Protein AF-A0A7C4ZTW0-F1 (afdb_monomer_lite)

pLDDT: mean 7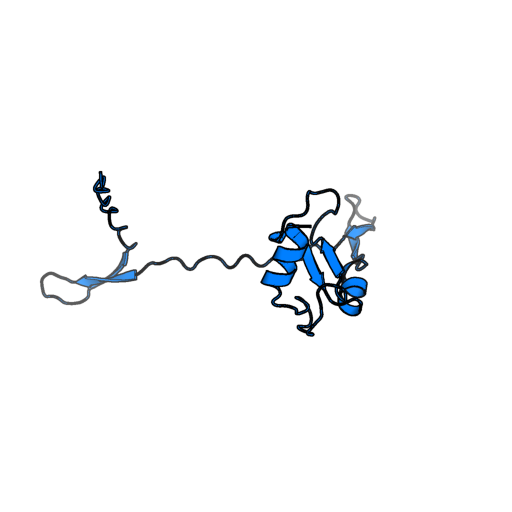6.83, std 15.12, range [51.31, 95.88]

Sequence (126 aa):
MKVKRQVYKRAKGRCEKCGIKLKMSEGDFHHIRDPTVTPRPSSVRFLCPLCHRKYGHKIIVRRVDADTFWETKKVRIVPKDVVKVKKKKSKVRRKAIRDFWGNIIGYRTVKPRKRKATRKRRSKTK

Radius of gyration: 26.25 Å; chains: 1; bounding box: 82×63×43 Å

Secondary structure (DSSP, 8-state):
-HHHHHHHHHHTTB-TTT--B--TTTSEEEESS-TTSPPPGGGEEEE-HHHHHHHTT--EEEEEE-SSTT-EEEEEE---------PPPP--EEEEEE-TTS-EEEEEEEPPPPPPP---------

Foldseek 3Di:
DVLLVVQCVVLVQAFPPPGHHHDSVQWDWDFLDDPPDDDHNVRIGTHGPVVRVVQPDPFDFDFDDDPDPPDTDTDTDRDRPPPPDPDDDQPKDWDFDADPVRDGPDIDIDHDDDPDDDDDDDDDDD

Structure (mmCIF, N/CA/C/O backbone):
data_AF-A0A7C4ZTW0-F1
#
_entry.id   AF-A0A7C4ZTW0-F1
#
loop_
_atom_site.group_PDB
_atom_site.id
_atom_site.type_symbol
_atom_site.label_atom_id
_atom_site.label_alt_id
_atom_site.label_comp_id
_atom_site.label_asym_id
_atom_site.label_entity_id
_atom_site.label_seq_id
_atom_site.pdbx_PDB_ins_code
_atom_site.Cartn_x
_atom_site.Cartn_y
_atom_site.Cartn_z
_atom_site.occupancy
_atom_site.B_iso_or_equiv
_atom_site.auth_seq_id
_atom_site.auth_comp_id
_atom_site.auth_asym_id
_atom_site.auth_atom_id
_atom_site.pdbx_PDB_model_num
ATOM 1 N N . MET A 1 1 ? -10.135 16.518 1.618 1.00 63.66 1 MET A N 1
ATOM 2 C CA . MET A 1 1 ? -10.305 15.686 2.843 1.00 63.66 1 MET A CA 1
ATOM 3 C C . MET A 1 1 ? -10.880 14.275 2.624 1.00 63.66 1 MET A C 1
ATOM 5 O O . MET A 1 1 ? -10.406 13.351 3.279 1.00 63.66 1 MET A O 1
ATOM 9 N N . LYS A 1 2 ? -11.870 14.054 1.736 1.00 89.56 2 LYS A N 1
ATOM 10 C CA . LYS A 1 2 ? -12.570 12.750 1.595 1.00 89.56 2 LYS A CA 1
ATOM 11 C C . LYS A 1 2 ? -11.637 11.544 1.359 1.00 89.56 2 LYS A C 1
ATOM 13 O O . LYS A 1 2 ? -11.804 10.510 2.002 1.00 89.56 2 LYS A O 1
ATOM 18 N N . VAL A 1 3 ? -10.620 11.703 0.508 1.00 91.12 3 VAL A N 1
ATOM 19 C CA . VAL A 1 3 ? -9.675 10.628 0.144 1.00 91.12 3 VAL A CA 1
ATOM 20 C C . VAL A 1 3 ? -8.823 10.180 1.334 1.00 91.12 3 VAL A C 1
ATOM 22 O O . VAL A 1 3 ? -8.768 8.987 1.615 1.00 91.12 3 VAL A O 1
ATOM 25 N N . LYS A 1 4 ? -8.235 11.115 2.095 1.00 92.69 4 LYS A N 1
ATOM 26 C CA . LYS A 1 4 ? -7.423 10.800 3.288 1.00 92.69 4 LYS A CA 1
ATOM 27 C C . LYS A 1 4 ? -8.215 9.971 4.307 1.00 92.69 4 LYS A C 1
ATOM 29 O O . LYS A 1 4 ? -7.749 8.936 4.774 1.00 92.69 4 LYS A O 1
ATOM 34 N N . ARG A 1 5 ? -9.468 10.359 4.573 1.00 94.75 5 ARG A N 1
ATOM 35 C CA . ARG A 1 5 ? -10.356 9.635 5.499 1.00 94.75 5 ARG A CA 1
ATOM 36 C C . ARG A 1 5 ? -10.708 8.230 4.993 1.00 94.75 5 ARG A C 1
ATOM 38 O O . ARG A 1 5 ? -10.763 7.294 5.785 1.00 94.75 5 ARG A O 1
ATOM 45 N N . GLN A 1 6 ? -10.925 8.061 3.686 1.00 94.62 6 GLN A N 1
ATOM 46 C CA . GLN A 1 6 ? -11.158 6.743 3.076 1.00 94.62 6 GLN A CA 1
ATOM 47 C C . GLN A 1 6 ? -9.925 5.837 3.164 1.00 94.62 6 GLN A C 1
ATOM 49 O O . GLN A 1 6 ? -10.058 4.664 3.506 1.00 94.62 6 GLN A O 1
ATOM 54 N N . VAL A 1 7 ? -8.734 6.380 2.901 1.00 94.19 7 VAL A N 1
ATOM 55 C CA . VAL A 1 7 ? -7.466 5.645 3.010 1.00 94.19 7 VAL A CA 1
ATOM 56 C C . VAL A 1 7 ? -7.221 5.216 4.459 1.00 94.19 7 VAL A C 1
ATOM 58 O O . VAL A 1 7 ? -6.927 4.050 4.701 1.00 94.19 7 VAL A O 1
ATOM 61 N N . TYR A 1 8 ? -7.449 6.100 5.433 1.00 95.19 8 TYR A N 1
ATOM 62 C CA . TYR A 1 8 ? -7.322 5.762 6.853 1.00 95.19 8 TYR A CA 1
ATOM 63 C C . TYR A 1 8 ? -8.300 4.654 7.288 1.00 95.19 8 TYR A C 1
ATOM 65 O O . TYR A 1 8 ? -7.905 3.695 7.953 1.00 95.19 8 TYR A O 1
ATOM 73 N N . LYS A 1 9 ? -9.569 4.730 6.854 1.00 94.88 9 LYS A N 1
ATOM 74 C CA . LYS A 1 9 ? -10.566 3.669 7.096 1.00 94.88 9 LYS A CA 1
ATOM 75 C C . LYS A 1 9 ? -10.153 2.336 6.464 1.00 94.88 9 LYS A C 1
ATOM 77 O O . LYS A 1 9 ? -10.278 1.301 7.112 1.00 94.88 9 LYS A O 1
ATOM 82 N N . ARG A 1 10 ? -9.620 2.350 5.234 1.00 94.31 10 ARG A N 1
ATOM 83 C CA . ARG A 1 10 ? -9.079 1.153 4.562 1.00 94.31 10 ARG A CA 1
ATOM 84 C C . ARG A 1 10 ? -7.932 0.537 5.361 1.00 94.31 10 ARG A C 1
ATOM 86 O O . ARG A 1 10 ? -7.894 -0.679 5.528 1.00 94.31 10 ARG A O 1
ATOM 93 N N . ALA A 1 11 ? -7.037 1.380 5.863 1.00 92.44 11 ALA A N 1
ATOM 94 C CA . ALA A 1 11 ? -5.874 0.983 6.643 1.00 92.44 11 ALA A CA 1
ATOM 95 C C . ALA A 1 11 ? -6.221 0.557 8.085 1.00 92.44 11 ALA A C 1
ATOM 97 O O . ALA A 1 11 ? -5.360 0.056 8.803 1.00 92.44 11 ALA A O 1
ATOM 98 N N . LYS A 1 12 ? -7.483 0.729 8.516 1.00 94.50 12 LYS A N 1
ATOM 99 C CA . LYS A 1 12 ? -7.988 0.374 9.855 1.00 94.50 12 LYS A CA 1
ATOM 100 C C . LYS A 1 12 ? -7.162 0.996 10.993 1.00 94.50 12 LYS A C 1
ATOM 102 O O . LYS A 1 12 ? -6.912 0.341 12.003 1.00 94.50 12 LYS A O 1
ATOM 107 N N . GLY A 1 13 ? -6.716 2.242 10.807 1.00 93.31 13 GLY A N 1
ATOM 108 C CA . GLY A 1 13 ? -5.885 2.951 11.788 1.00 93.31 13 GLY A CA 1
ATOM 109 C C . GLY A 1 13 ? -4.493 2.350 11.978 1.00 93.31 13 GLY A C 1
ATOM 110 O O . GLY A 1 13 ? -3.943 2.401 13.074 1.00 93.31 13 GLY A O 1
ATOM 111 N N . ARG A 1 14 ? -3.937 1.712 10.941 1.00 95.56 14 ARG A N 1
ATOM 112 C CA . ARG A 1 14 ? -2.605 1.099 10.973 1.00 95.56 14 ARG A CA 1
ATOM 113 C C . ARG A 1 14 ? -1.772 1.524 9.774 1.00 95.56 14 ARG A C 1
ATOM 115 O O . ARG A 1 14 ? -2.312 1.767 8.702 1.00 95.56 14 ARG A O 1
ATOM 122 N N . CYS A 1 15 ? -0.453 1.557 9.925 1.00 93.44 15 CYS A N 1
ATOM 123 C CA . CYS A 1 15 ? 0.471 1.721 8.807 1.00 93.44 15 CYS A CA 1
ATOM 124 C C . CYS A 1 15 ? 0.309 0.564 7.812 1.00 93.44 15 CYS A C 1
ATOM 126 O O . CYS A 1 15 ? 0.451 -0.599 8.186 1.00 93.44 15 CYS A O 1
ATOM 128 N N . GLU A 1 16 ? 0.099 0.863 6.530 1.00 91.06 16 GLU A N 1
ATOM 129 C CA . GLU A 1 16 ? -0.074 -0.168 5.495 1.00 91.06 16 GLU A CA 1
ATOM 130 C C . GLU A 1 16 ? 1.223 -0.927 5.159 1.00 91.06 16 GLU A C 1
ATOM 132 O O . GLU A 1 16 ? 1.173 -1.929 4.448 1.00 91.06 16 GLU A O 1
ATOM 137 N N . LYS A 1 17 ? 2.379 -0.468 5.662 1.00 88.62 17 LYS A N 1
ATOM 138 C CA . LYS A 1 17 ? 3.679 -1.138 5.491 1.00 88.62 17 LYS A CA 1
ATOM 139 C C . LYS A 1 17 ? 4.059 -2.003 6.692 1.00 88.62 17 LYS A C 1
ATOM 141 O O . LYS A 1 17 ? 4.296 -3.191 6.525 1.00 88.62 17 LYS A O 1
ATOM 146 N N . CYS A 1 18 ? 4.168 -1.403 7.879 1.00 90.31 18 CYS A N 1
ATOM 147 C CA . CYS A 1 18 ? 4.657 -2.089 9.082 1.00 90.31 18 CYS A CA 1
ATOM 148 C C . CYS A 1 18 ? 3.547 -2.544 10.039 1.00 90.31 18 CYS A C 1
ATOM 150 O O . CYS A 1 18 ? 3.832 -3.258 10.989 1.00 90.31 18 CYS A O 1
ATOM 152 N N . GLY A 1 19 ? 2.294 -2.125 9.833 1.00 92.25 19 GLY A N 1
ATOM 153 C CA . GLY A 1 19 ? 1.160 -2.551 10.656 1.00 92.25 19 GLY A CA 1
ATOM 154 C C . GLY A 1 19 ? 1.007 -1.852 12.013 1.00 92.25 19 GLY A C 1
ATOM 155 O O . GLY A 1 19 ? 0.027 -2.132 12.704 1.00 92.25 19 GLY A O 1
ATOM 156 N N . ILE A 1 20 ? 1.907 -0.932 12.385 1.00 94.56 20 ILE A N 1
ATOM 157 C CA . ILE A 1 20 ? 1.811 -0.145 13.631 1.00 94.56 20 ILE A CA 1
ATOM 158 C C . ILE A 1 20 ? 0.484 0.621 13.670 1.00 94.56 20 ILE A C 1
ATOM 160 O O . ILE A 1 20 ? 0.092 1.215 12.665 1.00 94.56 20 ILE A O 1
ATOM 164 N N . LYS A 1 21 ? -0.201 0.605 14.821 1.00 95.88 21 LYS A N 1
ATOM 165 C CA . LYS A 1 21 ? -1.421 1.390 15.062 1.00 95.88 21 LYS A CA 1
ATOM 166 C C . LYS A 1 21 ? -1.065 2.867 15.210 1.00 95.88 21 LYS A C 1
ATOM 168 O O . LYS A 1 21 ? -0.137 3.192 15.937 1.00 95.88 21 LYS A O 1
ATOM 173 N N . LEU A 1 22 ? -1.793 3.732 14.514 1.00 94.81 22 LEU A N 1
ATOM 174 C CA . LEU A 1 22 ? -1.533 5.170 14.465 1.00 94.81 22 LEU A CA 1
ATOM 175 C C . LEU A 1 22 ? -2.859 5.908 14.378 1.00 94.81 22 LEU A C 1
ATOM 177 O O . LEU A 1 22 ? -3.771 5.464 13.669 1.00 94.81 22 LEU A O 1
ATOM 181 N N . LYS A 1 23 ? -2.943 7.067 15.0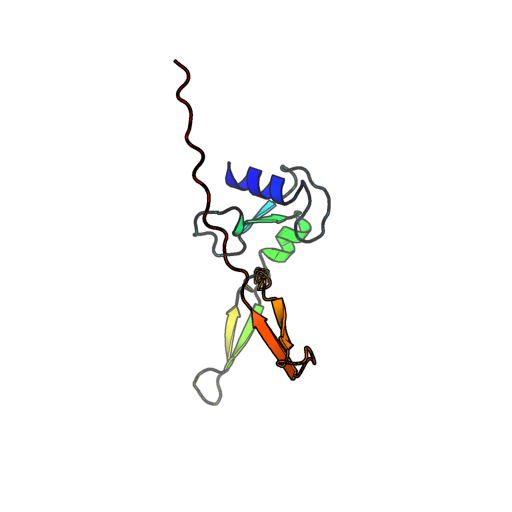25 1.00 95.00 23 LYS A N 1
ATOM 182 C CA . LYS A 1 23 ? -4.046 8.000 14.789 1.00 95.00 23 LYS A CA 1
ATOM 183 C C . LYS A 1 23 ? -3.897 8.636 13.410 1.00 95.00 23 LYS A C 1
ATOM 185 O O . LYS A 1 23 ? -2.806 8.725 12.853 1.00 95.00 23 LYS A O 1
ATOM 190 N N . MET A 1 24 ? -5.002 9.126 12.851 1.00 92.62 24 MET A N 1
ATOM 191 C CA . MET A 1 24 ? -4.999 9.758 11.524 1.00 92.62 24 MET A CA 1
ATOM 192 C C . MET A 1 24 ? -4.088 10.998 11.449 1.00 92.62 24 MET A C 1
ATOM 194 O O . MET A 1 24 ? -3.615 11.317 10.364 1.00 92.62 24 MET A O 1
ATOM 198 N N . SER A 1 25 ? -3.850 11.673 12.578 1.00 92.94 25 SER A N 1
ATOM 199 C CA . SER A 1 25 ? -2.955 12.830 12.708 1.00 92.94 25 SER A CA 1
ATOM 200 C C . SER A 1 25 ? -1.471 12.466 12.795 1.00 92.94 25 SER A C 1
ATOM 202 O O . SER A 1 25 ? -0.633 13.306 12.505 1.00 92.94 25 SER A O 1
ATOM 204 N N . GLU A 1 26 ? -1.143 11.239 13.201 1.00 92.19 26 GLU A N 1
ATOM 205 C CA . GLU A 1 26 ? 0.239 10.788 13.437 1.00 92.19 26 GLU A CA 1
ATOM 206 C C . GLU A 1 26 ? 0.876 10.158 12.192 1.00 92.19 26 GLU A C 1
ATOM 208 O O . GLU A 1 26 ? 2.080 9.908 12.161 1.00 92.19 26 GLU A O 1
ATOM 213 N N . GLY A 1 27 ? 0.066 9.829 11.183 1.00 91.50 27 GLY A N 1
ATOM 214 C CA . GLY A 1 27 ? 0.530 9.176 9.966 1.00 91.50 27 GLY A CA 1
ATOM 215 C C . GLY A 1 27 ? 0.453 10.073 8.737 1.00 91.50 27 GLY A C 1
ATOM 216 O O . GLY A 1 27 ? -0.428 10.922 8.601 1.00 91.50 27 GLY A O 1
ATOM 217 N N . ASP A 1 28 ? 1.346 9.796 7.796 1.00 92.12 28 ASP A N 1
ATOM 218 C CA . ASP A 1 28 ? 1.470 10.518 6.540 1.00 92.12 28 ASP A CA 1
ATOM 219 C C . ASP A 1 28 ? 0.761 9.794 5.393 1.00 92.12 28 ASP A C 1
ATOM 221 O O . ASP A 1 28 ? 0.678 8.560 5.333 1.00 92.12 28 ASP A O 1
ATOM 225 N N . PHE A 1 29 ? 0.274 10.584 4.434 1.00 90.75 29 PHE A N 1
ATOM 226 C CA . PHE A 1 29 ? -0.362 10.092 3.216 1.00 90.75 29 PHE A CA 1
ATOM 227 C C . PHE A 1 29 ? 0.615 10.153 2.045 1.00 90.75 29 PHE A C 1
ATOM 229 O O . PHE A 1 29 ? 0.871 11.220 1.492 1.00 90.75 29 PHE A O 1
ATOM 236 N N . HIS A 1 30 ? 1.122 8.991 1.646 1.00 88.69 30 HIS A N 1
ATOM 237 C CA . HIS A 1 30 ? 2.125 8.860 0.597 1.00 88.69 30 HIS A CA 1
ATOM 238 C C . HIS A 1 30 ? 1.496 8.504 -0.752 1.00 88.69 30 HIS A C 1
ATOM 240 O O . HIS A 1 30 ? 0.711 7.554 -0.836 1.00 88.69 30 HIS A O 1
ATOM 246 N N . HIS A 1 31 ? 1.864 9.215 -1.818 1.00 84.00 31 HIS A N 1
ATOM 247 C CA . HIS A 1 31 ? 1.454 8.866 -3.178 1.00 84.00 31 HIS A CA 1
ATOM 248 C C . HIS A 1 31 ? 2.290 7.685 -3.693 1.00 84.00 31 HIS A C 1
ATOM 250 O O . HIS A 1 31 ? 3.510 7.714 -3.653 1.00 84.00 31 HIS A O 1
ATOM 256 N N . ILE A 1 32 ? 1.632 6.632 -4.187 1.00 79.44 32 ILE A N 1
ATOM 257 C CA . ILE A 1 32 ? 2.297 5.464 -4.804 1.00 79.44 32 ILE A CA 1
ATOM 258 C C . ILE A 1 32 ? 2.855 5.818 -6.196 1.00 79.44 32 ILE A C 1
ATOM 260 O O . ILE A 1 32 ? 3.747 5.149 -6.711 1.00 79.44 32 ILE A O 1
ATOM 264 N N . ARG A 1 33 ? 2.267 6.829 -6.840 1.00 73.31 33 ARG A N 1
ATOM 265 C CA . ARG A 1 33 ? 2.588 7.295 -8.195 1.00 73.31 33 ARG A CA 1
ATOM 266 C C . ARG A 1 33 ? 2.902 8.789 -8.165 1.00 73.31 33 ARG A C 1
ATOM 268 O O . ARG A 1 33 ? 2.933 9.382 -7.091 1.00 73.31 33 ARG A O 1
ATOM 275 N N . ASP A 1 34 ? 3.086 9.365 -9.348 1.00 72.31 3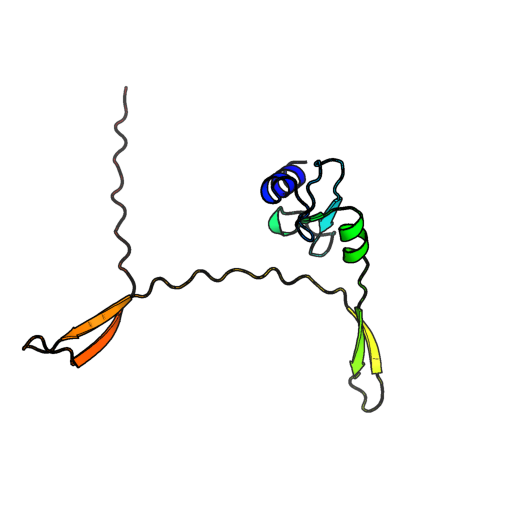4 ASP A N 1
ATOM 276 C CA . ASP A 1 34 ? 3.388 10.780 -9.535 1.00 72.31 34 ASP A CA 1
ATOM 277 C C . ASP A 1 34 ? 2.399 11.680 -8.766 1.00 72.31 34 ASP A C 1
ATOM 279 O O . ASP A 1 34 ? 1.179 11.497 -8.886 1.00 72.31 34 ASP A O 1
ATOM 283 N N . PRO A 1 35 ? 2.905 12.637 -7.963 1.00 74.31 35 PRO A N 1
ATOM 284 C CA . PRO A 1 35 ? 2.086 13.487 -7.097 1.00 74.31 35 PRO A CA 1
ATOM 285 C C . PRO A 1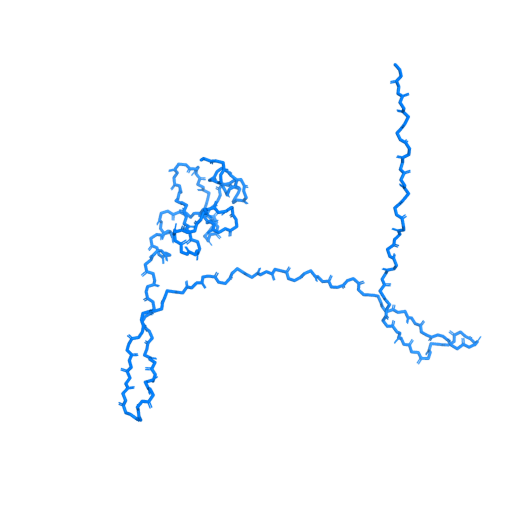 35 ? 1.212 14.474 -7.882 1.00 74.31 35 PRO A C 1
ATOM 287 O O . PRO A 1 35 ? 0.250 15.003 -7.335 1.00 74.31 35 PRO A O 1
ATOM 290 N N . THR A 1 36 ? 1.512 14.691 -9.165 1.00 77.00 36 THR A N 1
ATOM 291 C CA . THR A 1 36 ? 0.742 15.543 -10.083 1.00 77.00 36 THR A CA 1
ATOM 292 C C . THR A 1 36 ? -0.639 14.959 -10.400 1.00 77.00 36 THR A C 1
ATOM 294 O O . THR A 1 36 ? -1.552 15.677 -10.800 1.00 77.00 36 THR A O 1
ATOM 297 N N . VAL A 1 37 ? -0.825 13.646 -10.225 1.00 78.06 37 VAL A N 1
ATOM 298 C CA . VAL A 1 37 ? -2.098 12.978 -10.513 1.00 78.06 37 VAL A CA 1
ATOM 299 C C . VAL A 1 37 ? -3.073 13.173 -9.356 1.00 78.06 37 VAL A C 1
ATOM 301 O O . VAL A 1 37 ? -2.718 13.001 -8.190 1.00 78.06 37 VAL A O 1
ATOM 304 N N . THR A 1 38 ? -4.344 13.436 -9.674 1.00 83.50 38 THR A N 1
ATOM 305 C CA . THR A 1 38 ? -5.405 13.579 -8.671 1.00 83.50 38 THR A CA 1
ATOM 306 C C . THR A 1 38 ? -5.418 12.388 -7.696 1.00 83.50 38 THR A C 1
ATOM 308 O O . THR A 1 38 ? -5.538 11.233 -8.132 1.00 83.50 38 THR A O 1
ATOM 311 N N . PRO A 1 39 ? -5.337 12.627 -6.373 1.00 82.94 39 PRO A N 1
ATOM 312 C CA . PRO A 1 39 ? -5.216 11.557 -5.395 1.00 82.94 39 PRO A CA 1
ATOM 313 C C . PRO A 1 39 ? -6.491 10.715 -5.347 1.00 82.94 39 PRO A C 1
ATOM 315 O O . PRO A 1 39 ? -7.569 11.193 -4.994 1.00 82.94 39 PRO A O 1
ATOM 318 N N . ARG A 1 40 ? -6.365 9.423 -5.659 1.00 88.12 40 ARG A N 1
ATOM 319 C CA . ARG A 1 40 ? -7.412 8.413 -5.476 1.00 88.12 40 ARG A CA 1
ATOM 320 C C . ARG A 1 40 ? -7.094 7.575 -4.239 1.00 88.12 40 ARG A C 1
ATOM 322 O O . ARG A 1 40 ? -5.923 7.369 -3.927 1.00 88.12 40 ARG A O 1
ATOM 329 N N . PRO A 1 41 ? -8.095 6.984 -3.564 1.00 88.06 41 PRO A N 1
ATOM 330 C CA . PRO A 1 41 ? -7.832 6.115 -2.418 1.00 88.06 41 PRO A CA 1
ATOM 331 C C . PRO A 1 41 ? -6.878 4.966 -2.760 1.00 88.06 41 PRO A C 1
ATOM 333 O O . PRO A 1 41 ? -6.055 4.572 -1.946 1.00 88.06 41 PRO A O 1
ATOM 336 N N . SER A 1 42 ? -6.944 4.443 -3.986 1.00 85.69 42 SER A N 1
ATOM 337 C CA . SER A 1 42 ? -6.053 3.388 -4.476 1.00 85.69 42 SER A CA 1
ATOM 338 C C . SER A 1 42 ? -4.619 3.845 -4.757 1.00 85.69 42 SER A C 1
ATOM 340 O O . SER A 1 42 ? -3.734 2.998 -4.794 1.00 85.69 42 SER A O 1
ATOM 342 N N . SER A 1 43 ? -4.384 5.139 -4.996 1.00 85.06 43 SER A N 1
ATOM 343 C CA . SER A 1 43 ? -3.065 5.687 -5.342 1.00 85.06 43 SER A CA 1
ATOM 344 C C . SER A 1 43 ? -2.326 6.289 -4.150 1.00 85.06 43 SER A C 1
ATOM 346 O O . SER A 1 43 ? -1.196 6.736 -4.31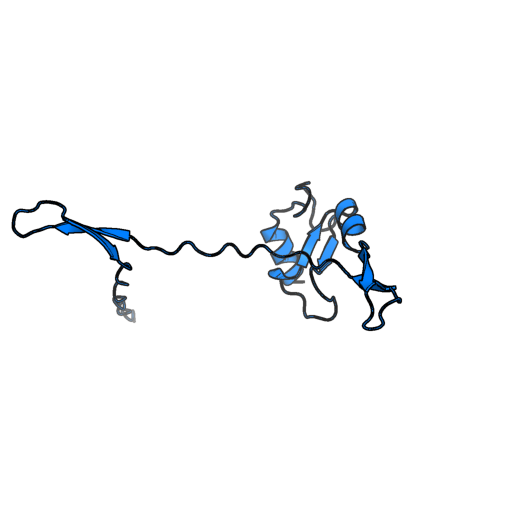4 1.00 85.06 43 SER A O 1
ATOM 348 N N . VAL A 1 44 ? -2.942 6.293 -2.967 1.00 89.38 44 VAL A N 1
ATOM 349 C CA . VAL A 1 44 ? -2.376 6.841 -1.733 1.00 89.38 44 VAL A CA 1
ATOM 350 C C . VAL A 1 44 ? -2.293 5.739 -0.678 1.00 89.38 44 VAL A C 1
ATOM 352 O O . VAL A 1 44 ? -3.194 4.899 -0.579 1.00 89.38 44 VAL A O 1
ATOM 355 N N . ARG A 1 45 ? -1.219 5.740 0.114 1.00 90.56 45 ARG A N 1
ATOM 356 C CA . ARG A 1 45 ? -1.038 4.872 1.283 1.00 90.56 45 ARG A CA 1
ATOM 357 C C . ARG A 1 45 ? -0.935 5.665 2.568 1.00 90.56 45 ARG A C 1
ATOM 359 O O . ARG A 1 45 ? -0.442 6.787 2.558 1.00 90.56 45 ARG A O 1
ATOM 366 N N . PHE A 1 46 ? -1.366 5.052 3.664 1.00 93.69 46 PHE A N 1
ATOM 367 C CA . PHE A 1 46 ? -1.195 5.598 5.008 1.00 93.69 46 PHE A CA 1
ATOM 368 C C . PHE A 1 46 ? 0.010 4.941 5.682 1.00 93.69 46 PHE A C 1
ATOM 370 O O . PHE A 1 46 ? 0.040 3.718 5.854 1.00 93.69 46 PHE A O 1
ATOM 377 N N . LEU A 1 47 ? 1.024 5.738 6.015 1.00 92.88 47 LEU A N 1
ATOM 378 C CA . LEU A 1 47 ? 2.310 5.266 6.524 1.00 92.88 47 LEU A CA 1
ATOM 379 C C . LEU A 1 47 ? 2.673 5.966 7.837 1.00 92.88 47 LEU A C 1
ATOM 381 O O . LEU A 1 47 ? 2.355 7.133 8.028 1.00 92.88 47 LEU A O 1
ATOM 385 N N . CYS A 1 48 ? 3.388 5.268 8.727 1.00 92.06 48 CYS A N 1
ATOM 386 C CA . CYS A 1 48 ? 4.047 5.940 9.849 1.00 92.06 48 CYS A CA 1
ATOM 387 C C . CYS A 1 48 ? 5.194 6.832 9.342 1.00 92.06 48 CYS A C 1
ATOM 389 O O . CYS A 1 48 ? 5.765 6.514 8.290 1.00 92.06 48 CYS A O 1
ATOM 391 N N . PRO A 1 49 ? 5.615 7.854 10.106 1.00 90.19 49 PRO A N 1
ATOM 392 C CA . PRO A 1 49 ? 6.700 8.759 9.716 1.00 90.19 49 PRO A CA 1
ATOM 393 C C . PRO A 1 49 ? 7.991 8.022 9.324 1.00 90.19 49 PRO A C 1
ATOM 395 O O . PRO A 1 49 ? 8.617 8.316 8.305 1.00 90.19 49 PRO A O 1
ATOM 398 N N . LEU A 1 50 ? 8.341 6.961 10.062 1.00 89.12 50 LEU A N 1
ATOM 399 C CA . LEU A 1 50 ? 9.505 6.115 9.770 1.00 89.12 50 LEU A CA 1
ATOM 400 C C . LEU A 1 50 ? 9.384 5.389 8.421 1.00 89.12 50 LEU A C 1
ATOM 402 O O . LEU A 1 50 ? 10.344 5.303 7.652 1.00 89.12 50 LEU A O 1
ATOM 406 N N . CYS A 1 51 ? 8.202 4.844 8.119 1.00 87.56 51 CYS A N 1
ATOM 407 C CA . CYS A 1 51 ? 7.953 4.166 6.849 1.00 87.56 51 CYS A CA 1
ATOM 408 C C . CYS A 1 51 ? 7.843 5.153 5.691 1.00 87.56 51 CYS A C 1
ATOM 410 O O . CYS A 1 51 ? 8.272 4.814 4.589 1.00 87.56 51 CYS A O 1
ATOM 412 N N . HIS A 1 52 ? 7.286 6.337 5.942 1.00 87.25 52 HIS A N 1
ATOM 413 C CA . HIS A 1 52 ? 7.120 7.398 4.963 1.00 87.25 52 HIS A CA 1
ATOM 414 C C . HIS A 1 52 ? 8.479 7.939 4.505 1.00 87.25 52 HIS A C 1
ATOM 416 O O . HIS A 1 52 ? 8.769 7.908 3.308 1.00 87.25 52 HIS A O 1
ATOM 422 N N . ARG A 1 53 ? 9.373 8.266 5.451 1.00 83.38 53 ARG A N 1
ATOM 423 C CA . ARG A 1 53 ? 10.751 8.707 5.172 1.00 83.38 53 ARG A CA 1
ATOM 424 C C . ARG A 1 53 ? 11.548 7.678 4.363 1.00 83.38 53 ARG A C 1
ATOM 426 O O . ARG A 1 53 ? 12.283 8.034 3.451 1.00 83.38 53 ARG A O 1
ATOM 433 N N . LYS A 1 54 ? 11.360 6.380 4.636 1.00 78.56 54 LYS A N 1
ATOM 434 C CA . LYS A 1 54 ? 11.996 5.293 3.865 1.00 78.56 54 LYS A CA 1
ATOM 435 C C . LYS A 1 54 ? 11.395 5.082 2.468 1.00 78.56 54 LYS A C 1
ATOM 437 O O . LYS A 1 54 ? 12.041 4.438 1.644 1.00 78.56 54 LYS A O 1
ATOM 442 N N . TYR A 1 55 ? 10.159 5.520 2.217 1.00 68.00 55 TYR A N 1
ATOM 443 C CA . TYR A 1 55 ? 9.466 5.320 0.936 1.00 68.00 55 TYR A CA 1
ATOM 444 C C . TYR A 1 55 ? 9.685 6.478 -0.040 1.00 68.00 55 TYR A C 1
ATOM 446 O O . TYR A 1 55 ? 9.949 6.220 -1.209 1.00 68.00 55 TYR A O 1
ATOM 454 N N . GLY A 1 56 ? 9.634 7.727 0.432 1.00 57.78 56 GLY A N 1
ATOM 455 C CA . GLY A 1 56 ? 9.691 8.915 -0.430 1.00 57.78 56 GLY A CA 1
ATOM 456 C C . GLY A 1 56 ? 11.038 9.207 -1.094 1.00 57.78 56 GLY A C 1
ATOM 457 O O . GLY A 1 56 ? 11.091 10.048 -1.983 1.00 57.78 56 GLY A O 1
ATOM 458 N N . HIS A 1 57 ? 12.113 8.510 -0.709 1.00 56.22 57 HIS A N 1
ATOM 459 C CA . HIS A 1 57 ? 13.478 8.860 -1.127 1.00 56.22 57 HIS A CA 1
ATOM 460 C C . HIS A 1 57 ? 14.309 7.690 -1.662 1.00 56.22 57 HIS A C 1
ATOM 462 O O . HIS A 1 57 ? 15.520 7.826 -1.820 1.00 56.22 57 HIS A O 1
ATOM 468 N N . LYS A 1 58 ? 13.705 6.531 -1.963 1.00 54.22 58 LYS A N 1
ATOM 469 C CA . LYS A 1 58 ? 14.451 5.459 -2.640 1.00 54.22 58 LYS A CA 1
ATOM 470 C C . LYS A 1 58 ? 14.658 5.820 -4.109 1.00 54.22 58 LYS A C 1
ATOM 472 O O . LYS A 1 58 ? 13.926 5.361 -4.972 1.00 54.22 58 LYS A O 1
ATOM 477 N N . ILE A 1 59 ? 15.661 6.640 -4.394 1.00 52.38 59 ILE A N 1
ATOM 478 C CA . ILE A 1 59 ? 16.201 6.807 -5.742 1.00 52.38 59 ILE A CA 1
ATOM 479 C C . ILE A 1 59 ? 17.045 5.562 -6.007 1.00 52.38 59 ILE A C 1
ATOM 481 O O . ILE A 1 59 ? 18.080 5.369 -5.373 1.00 52.38 59 ILE A O 1
ATOM 485 N N . ILE A 1 60 ? 16.597 4.687 -6.905 1.00 55.56 60 ILE A N 1
ATOM 486 C CA . ILE A 1 60 ? 17.435 3.585 -7.374 1.00 55.56 60 ILE A CA 1
ATOM 487 C C . ILE A 1 60 ? 18.180 4.110 -8.594 1.00 55.56 60 ILE A C 1
ATOM 489 O O . ILE A 1 60 ? 17.587 4.349 -9.643 1.00 55.56 60 ILE A O 1
ATOM 493 N N . VAL A 1 61 ? 19.484 4.315 -8.458 1.00 54.94 61 VAL A N 1
ATOM 494 C CA . VAL A 1 61 ? 20.344 4.602 -9.607 1.00 54.94 61 VAL A CA 1
ATOM 495 C C . VAL A 1 61 ? 20.695 3.261 -10.242 1.00 54.94 61 VAL A C 1
ATOM 497 O O . VAL A 1 61 ? 21.360 2.442 -9.611 1.00 54.94 61 VAL A O 1
ATOM 500 N N . ARG A 1 62 ? 20.223 3.007 -11.465 1.00 57.09 62 ARG A N 1
ATOM 501 C CA . ARG A 1 62 ? 20.681 1.867 -12.270 1.00 57.09 62 ARG A CA 1
ATOM 502 C C . ARG A 1 62 ? 21.661 2.364 -13.324 1.00 57.09 62 ARG A C 1
ATOM 504 O O . ARG A 1 62 ? 21.449 3.420 -13.915 1.00 57.09 62 ARG A O 1
ATOM 511 N N . ARG A 1 63 ? 22.729 1.602 -13.552 1.00 57.41 63 ARG A N 1
ATOM 512 C CA . ARG A 1 63 ? 23.528 1.730 -14.774 1.00 57.41 63 ARG A CA 1
ATOM 513 C C . ARG A 1 63 ? 22.762 1.000 -15.871 1.00 57.41 63 ARG A C 1
ATOM 515 O O . ARG A 1 63 ? 22.300 -0.114 -15.635 1.00 57.41 63 ARG A O 1
ATOM 522 N N . VAL A 1 64 ? 22.538 1.675 -16.985 1.00 62.62 64 VAL A N 1
ATOM 523 C CA . VAL A 1 64 ? 21.899 1.122 -18.176 1.00 62.62 64 VAL A CA 1
ATOM 524 C C . VAL A 1 64 ? 22.905 1.284 -19.303 1.00 62.62 64 VAL A C 1
ATOM 526 O O . VAL A 1 64 ? 23.540 2.339 -19.400 1.00 62.62 64 VAL A O 1
ATOM 529 N N . ASP A 1 65 ? 23.078 0.240 -20.099 1.00 57.59 65 ASP A N 1
ATOM 530 C CA . ASP A 1 65 ? 23.946 0.287 -21.270 1.00 57.59 65 ASP A CA 1
ATOM 531 C C . ASP A 1 65 ? 23.350 1.294 -22.264 1.00 57.59 65 ASP A C 1
ATOM 533 O O . ASP A 1 65 ? 22.138 1.303 -22.497 1.00 57.59 65 ASP A O 1
ATOM 537 N N . ALA A 1 66 ? 24.167 2.230 -22.744 1.00 57.50 66 ALA A N 1
ATOM 538 C CA . ALA A 1 66 ? 23.770 3.132 -23.816 1.00 57.50 66 ALA A CA 1
ATOM 539 C C . ALA A 1 66 ? 23.879 2.397 -25.162 1.00 57.50 66 ALA A C 1
ATOM 541 O O . ALA A 1 66 ? 24.603 1.412 -25.272 1.00 57.50 66 ALA A O 1
ATOM 542 N N . ASP A 1 67 ? 23.196 2.895 -26.197 1.00 57.94 67 ASP A N 1
ATOM 543 C CA . ASP A 1 67 ? 23.209 2.304 -27.549 1.00 57.94 67 ASP A CA 1
ATOM 544 C C . ASP A 1 67 ? 24.611 2.272 -28.204 1.00 57.94 67 ASP A C 1
ATOM 546 O O . ASP A 1 67 ? 24.806 1.678 -29.263 1.00 57.94 67 ASP A O 1
ATOM 550 N N . THR A 1 68 ? 25.610 2.892 -27.574 1.00 58.28 68 THR A N 1
ATOM 551 C CA . THR A 1 68 ? 27.024 2.849 -27.942 1.00 58.28 68 THR A CA 1
ATOM 552 C C . THR A 1 68 ? 27.765 1.744 -27.185 1.00 58.28 68 THR A C 1
ATOM 554 O O . THR A 1 68 ? 27.731 1.678 -25.959 1.00 58.28 68 THR A O 1
ATOM 557 N N . PHE A 1 69 ? 28.517 0.929 -27.935 1.00 51.88 69 PHE A N 1
ATOM 558 C CA . PHE A 1 69 ? 29.197 -0.323 -27.543 1.00 51.88 69 PHE A CA 1
ATOM 559 C C . PHE A 1 69 ? 30.128 -0.250 -26.299 1.00 51.88 69 PHE A C 1
ATOM 561 O O . PHE A 1 69 ? 30.604 -1.284 -25.844 1.00 51.88 69 PHE A O 1
ATOM 568 N N . TRP A 1 70 ? 30.368 0.935 -25.716 1.00 56.78 70 TRP A N 1
ATOM 569 C CA . TRP A 1 70 ? 31.255 1.138 -24.558 1.00 56.78 70 TRP A CA 1
ATOM 570 C C . TRP A 1 70 ? 30.750 2.140 -23.499 1.00 56.78 70 TRP A C 1
ATOM 572 O O . TRP A 1 70 ? 31.463 2.403 -22.530 1.00 56.78 70 TRP A O 1
ATOM 582 N N . GLU A 1 71 ? 29.548 2.713 -23.627 1.00 51.31 71 GLU A N 1
ATOM 583 C CA . GLU A 1 71 ? 29.086 3.764 -22.707 1.00 51.31 71 GLU A CA 1
ATOM 584 C C . GLU A 1 71 ? 27.973 3.273 -21.771 1.00 51.31 71 GLU A C 1
ATOM 586 O O . GLU A 1 71 ? 26.940 2.771 -22.203 1.00 51.31 71 GLU A O 1
ATOM 591 N N . THR A 1 72 ? 28.145 3.460 -20.458 1.00 61.12 72 THR A N 1
ATOM 592 C CA . THR A 1 72 ? 27.092 3.167 -19.470 1.00 61.12 72 THR A CA 1
ATOM 593 C C . THR A 1 72 ? 26.488 4.465 -18.944 1.00 61.12 72 THR A C 1
ATOM 595 O O . THR A 1 72 ? 27.165 5.291 -18.327 1.00 61.12 72 THR A O 1
ATOM 598 N N . LYS A 1 73 ? 25.180 4.660 -19.141 1.00 65.81 73 LYS A N 1
ATOM 599 C CA . LYS A 1 73 ? 24.450 5.820 -18.610 1.00 65.81 73 LYS A CA 1
ATOM 600 C C . LYS A 1 73 ? 23.850 5.495 -17.243 1.00 65.81 73 LYS A C 1
ATOM 602 O O . LYS A 1 73 ? 23.196 4.474 -17.033 1.00 65.81 73 LYS A O 1
ATOM 607 N N . LYS A 1 74 ? 24.049 6.392 -16.272 1.00 57.66 74 LYS A N 1
ATOM 608 C CA . LYS A 1 74 ? 23.399 6.310 -14.953 1.00 57.66 74 LYS A CA 1
ATOM 609 C C . LYS A 1 74 ? 21.980 6.864 -15.061 1.00 57.66 74 LYS A C 1
ATOM 611 O O . LYS A 1 74 ? 21.794 8.074 -15.146 1.00 57.66 74 LYS A O 1
ATOM 616 N N . VAL A 1 75 ? 20.975 5.996 -15.001 1.00 64.31 75 VAL A N 1
ATOM 617 C CA . VAL A 1 75 ? 19.563 6.392 -15.019 1.00 64.31 75 VAL A CA 1
ATOM 618 C C . VAL A 1 75 ? 19.002 6.361 -13.599 1.00 64.31 75 VAL A C 1
ATOM 620 O O . VAL A 1 75 ? 19.112 5.368 -12.874 1.00 64.31 75 VAL A O 1
ATOM 623 N N . ARG A 1 76 ? 18.381 7.470 -13.184 1.00 51.81 76 ARG A N 1
ATOM 624 C CA . ARG A 1 76 ? 17.635 7.554 -11.923 1.00 51.81 76 ARG A CA 1
ATOM 625 C C . ARG A 1 76 ? 16.257 6.933 -12.129 1.00 51.81 76 ARG A C 1
ATOM 627 O O . ARG A 1 76 ? 15.439 7.475 -12.864 1.00 51.81 76 ARG A O 1
ATOM 634 N N . ILE A 1 77 ? 15.989 5.812 -11.468 1.00 58.28 77 ILE A N 1
ATOM 635 C CA . ILE A 1 77 ? 14.695 5.130 -11.519 1.00 58.28 77 ILE A CA 1
ATOM 636 C C . ILE A 1 77 ? 14.037 5.244 -10.147 1.00 58.28 77 ILE A C 1
ATOM 638 O O . ILE A 1 77 ? 14.581 4.816 -9.128 1.00 5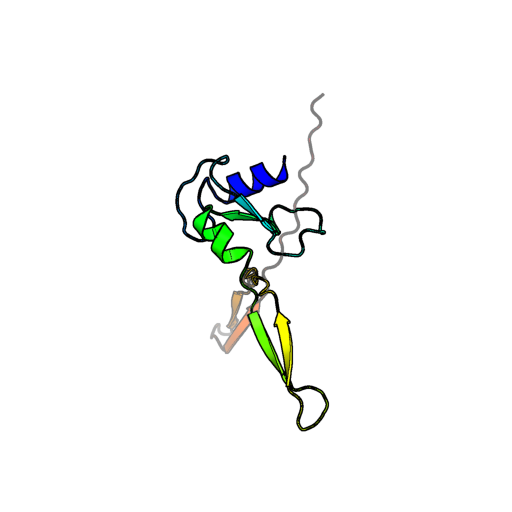8.28 77 ILE A O 1
ATOM 642 N N . VAL A 1 78 ? 12.831 5.808 -10.119 1.00 56.62 78 VAL A N 1
ATOM 643 C CA . VAL A 1 78 ? 11.975 5.783 -8.930 1.00 56.62 78 VAL A CA 1
ATOM 644 C C . VAL A 1 78 ? 11.234 4.439 -8.928 1.00 56.62 78 VAL A C 1
ATOM 646 O O . VAL A 1 78 ? 10.439 4.191 -9.841 1.00 56.62 78 VAL A O 1
ATOM 649 N N . PRO A 1 79 ? 11.480 3.535 -7.961 1.00 54.88 79 PRO A N 1
ATOM 650 C CA . PRO A 1 79 ? 10.792 2.257 -7.889 1.00 54.88 79 PRO A CA 1
ATOM 651 C C . PRO A 1 79 ? 9.305 2.500 -7.633 1.00 54.88 79 PRO A C 1
ATOM 653 O O . PRO A 1 79 ? 8.893 2.865 -6.532 1.00 54.88 79 PRO A O 1
ATOM 656 N N . LYS A 1 80 ? 8.484 2.286 -8.663 1.00 54.28 80 LYS A N 1
ATOM 657 C CA . LYS A 1 80 ? 7.028 2.283 -8.523 1.00 54.28 80 LYS A CA 1
ATOM 658 C C . LYS A 1 80 ? 6.622 0.993 -7.820 1.00 54.28 80 LYS A C 1
ATOM 660 O O . LYS A 1 80 ? 6.879 -0.106 -8.308 1.00 54.28 80 LYS A O 1
ATOM 665 N N . ASP A 1 81 ? 5.962 1.124 -6.678 1.00 54.44 81 ASP A N 1
ATOM 666 C CA . ASP A 1 81 ? 5.431 -0.020 -5.951 1.00 54.44 81 ASP A CA 1
ATOM 667 C C . ASP A 1 81 ? 4.344 -0.710 -6.788 1.00 54.44 81 ASP A C 1
ATOM 669 O O . ASP A 1 81 ? 3.266 -0.157 -7.038 1.00 54.44 81 ASP A O 1
ATOM 673 N N . VAL A 1 82 ? 4.617 -1.941 -7.221 1.00 54.12 82 VAL A N 1
ATOM 674 C CA . VAL A 1 82 ? 3.657 -2.731 -7.991 1.00 54.12 82 VAL A CA 1
ATOM 675 C C . VAL A 1 82 ? 2.532 -3.159 -7.052 1.00 54.12 82 VAL A C 1
ATOM 677 O O . VAL A 1 82 ? 2.681 -4.060 -6.225 1.00 54.12 82 VAL A O 1
ATOM 680 N N . VAL A 1 83 ? 1.375 -2.506 -7.165 1.00 53.81 83 VAL A N 1
ATOM 681 C CA . VAL A 1 83 ? 0.157 -2.961 -6.492 1.00 53.81 83 VAL A CA 1
ATOM 682 C C . VAL A 1 83 ? -0.197 -4.325 -7.080 1.00 53.81 83 VAL A C 1
ATOM 684 O O . VAL A 1 83 ? -0.662 -4.414 -8.216 1.00 53.81 83 VAL A O 1
ATOM 687 N N . LYS A 1 84 ? 0.036 -5.400 -6.317 1.00 52.41 84 LYS A N 1
ATOM 688 C CA . LYS A 1 84 ? -0.356 -6.759 -6.706 1.00 52.41 84 LYS A CA 1
ATOM 689 C C . LYS A 1 84 ? -1.878 -6.813 -6.832 1.00 52.41 84 LYS A C 1
ATOM 691 O O . LYS A 1 84 ? -2.595 -6.968 -5.844 1.00 52.41 84 LYS A O 1
ATOM 696 N N . VAL A 1 85 ? -2.387 -6.671 -8.053 1.00 59.59 85 VAL A N 1
ATOM 697 C CA . VAL A 1 85 ? -3.808 -6.864 -8.338 1.00 59.59 85 VAL A CA 1
ATOM 698 C C . VAL A 1 85 ? -4.105 -8.348 -8.142 1.00 59.59 85 VAL A C 1
ATOM 700 O O . VAL A 1 85 ? -3.642 -9.190 -8.912 1.00 59.59 85 VAL A O 1
ATOM 703 N N . LYS A 1 86 ? -4.867 -8.694 -7.096 1.00 57.59 86 LYS A N 1
ATOM 704 C CA . LYS A 1 86 ? -5.356 -10.066 -6.910 1.00 57.59 86 LYS A CA 1
ATOM 705 C C . LYS A 1 86 ? -6.275 -10.408 -8.085 1.00 57.59 86 LYS A C 1
ATOM 707 O O . LYS A 1 86 ? -7.421 -9.960 -8.126 1.00 57.59 86 LYS A O 1
ATOM 712 N N . LYS A 1 87 ? -5.778 -11.193 -9.047 1.00 62.91 87 LYS A N 1
ATOM 713 C CA . LYS A 1 87 ? -6.602 -11.742 -10.132 1.00 62.91 87 LYS A CA 1
ATOM 714 C C . LYS A 1 87 ? -7.728 -12.567 -9.500 1.00 62.91 87 LYS A C 1
ATOM 716 O O . LYS A 1 87 ? -7.470 -13.460 -8.691 1.00 62.91 87 LYS A O 1
ATOM 721 N N . LYS A 1 88 ? -8.987 -12.253 -9.824 1.00 69.00 88 LYS A N 1
ATOM 722 C CA . LYS A 1 88 ? -10.130 -13.069 -9.385 1.00 69.00 88 LYS A CA 1
ATOM 723 C C . LYS A 1 88 ? -9.970 -14.466 -9.987 1.00 69.00 88 LYS A C 1
ATOM 725 O O . LYS A 1 88 ? -9.827 -14.586 -11.201 1.00 69.00 88 LYS A O 1
ATOM 730 N N . LYS A 1 89 ? -10.003 -15.508 -9.149 1.00 69.19 89 LYS A N 1
ATOM 731 C CA . LYS A 1 89 ? -9.982 -16.902 -9.615 1.00 69.19 89 LYS A CA 1
ATOM 732 C C . LYS A 1 89 ? -11.176 -17.134 -10.547 1.00 69.19 89 LYS A C 1
ATOM 734 O O . LYS A 1 89 ? -12.301 -16.740 -10.224 1.00 69.19 89 LYS A O 1
ATOM 739 N N . SER A 1 90 ? -10.933 -17.744 -11.704 1.00 69.00 90 SER A N 1
ATOM 740 C CA . SER A 1 90 ? -12.000 -18.127 -12.622 1.00 69.00 90 SER A CA 1
ATOM 741 C C . SER A 1 90 ? -12.870 -19.197 -11.951 1.00 69.00 90 SER A C 1
ATOM 743 O O . SER A 1 90 ? -12.377 -20.188 -11.419 1.00 69.00 90 SER A O 1
ATOM 745 N N . LYS A 1 91 ? -14.190 -18.987 -11.924 1.00 75.75 91 LYS A N 1
ATOM 746 C CA . LYS A 1 91 ? -15.141 -19.976 -11.398 1.00 75.75 91 LYS A CA 1
ATOM 747 C C . LYS A 1 91 ? -15.398 -21.033 -12.470 1.00 75.75 91 LYS A C 1
ATOM 749 O O . LYS A 1 91 ? -16.468 -21.025 -13.057 1.00 75.75 91 LYS A O 1
ATOM 754 N N . VAL A 1 92 ? -14.427 -21.878 -12.797 1.00 82.44 92 VAL A N 1
ATOM 755 C CA . VAL A 1 92 ? -14.625 -23.000 -13.734 1.00 82.44 92 VAL A CA 1
ATOM 756 C C . VAL A 1 92 ? -14.836 -24.275 -12.920 1.00 82.44 92 VAL A C 1
ATOM 758 O O . VAL A 1 92 ? -14.185 -24.462 -11.896 1.00 82.44 92 VAL A O 1
ATOM 761 N N . ARG A 1 93 ? -15.769 -25.136 -13.335 1.00 80.81 93 ARG A N 1
ATOM 762 C CA . ARG A 1 93 ? -15.991 -26.460 -12.728 1.00 80.81 93 ARG A CA 1
ATOM 763 C C . ARG A 1 93 ? -15.580 -27.551 -13.713 1.00 80.81 93 ARG A C 1
ATOM 765 O O . ARG A 1 93 ? -15.787 -27.379 -14.911 1.00 80.81 93 ARG A O 1
ATOM 772 N N . ARG A 1 94 ? -15.036 -28.674 -13.234 1.00 86.38 94 ARG A N 1
ATOM 773 C CA . ARG A 1 94 ? -14.894 -29.892 -14.052 1.00 86.38 94 ARG A CA 1
ATOM 774 C C . ARG A 1 94 ? -16.179 -30.709 -13.934 1.00 86.38 94 ARG A C 1
ATOM 776 O O . ARG A 1 94 ? -16.686 -30.889 -12.831 1.00 86.38 94 ARG A O 1
ATOM 783 N N . LYS A 1 95 ? -16.723 -31.161 -15.061 1.00 87.75 95 LYS A N 1
ATOM 784 C CA . LYS A 1 95 ? -17.872 -32.070 -15.127 1.00 87.75 95 LYS A CA 1
ATOM 785 C C . LYS A 1 95 ? -17.409 -33.366 -15.785 1.00 87.75 95 LYS A C 1
ATOM 787 O O . LYS A 1 95 ? -16.800 -33.299 -16.852 1.00 87.75 95 LYS A O 1
ATOM 792 N N . ALA A 1 96 ? -17.682 -34.504 -15.149 1.00 90.75 96 ALA A N 1
ATOM 793 C CA . ALA A 1 96 ? -17.409 -35.813 -15.731 1.00 90.75 96 ALA A CA 1
ATOM 794 C C . ALA A 1 96 ? -18.212 -35.997 -17.031 1.00 90.75 96 ALA A C 1
ATOM 796 O O . ALA A 1 96 ? -19.371 -35.576 -17.122 1.00 90.75 96 ALA A O 1
ATOM 797 N N . ILE A 1 97 ? -17.564 -36.580 -18.032 1.00 89.00 97 ILE A N 1
ATOM 798 C CA . ILE A 1 97 ? -18.164 -37.104 -19.253 1.00 89.00 97 ILE A CA 1
ATOM 799 C C . ILE A 1 97 ? -18.411 -38.581 -18.977 1.00 89.00 97 ILE A C 1
ATOM 801 O O . ILE A 1 97 ? -17.487 -39.284 -18.569 1.00 89.00 97 ILE A O 1
ATOM 805 N N . ARG A 1 98 ? -19.659 -39.012 -19.138 1.00 92.25 98 ARG A N 1
ATOM 806 C CA . ARG A 1 98 ? -20.073 -40.397 -18.929 1.00 92.25 98 ARG A CA 1
ATOM 807 C C . ARG A 1 98 ? -20.482 -41.011 -20.262 1.00 92.25 98 ARG A C 1
ATOM 809 O O . ARG A 1 98 ? -21.022 -40.280 -21.094 1.00 92.25 98 ARG A O 1
ATOM 816 N N . ASP A 1 99 ? -20.194 -42.294 -20.452 1.00 90.06 99 ASP A N 1
ATOM 817 C CA . ASP A 1 99 ? -20.738 -43.075 -21.563 1.00 90.06 99 ASP A CA 1
ATOM 818 C C . ASP A 1 99 ? -22.223 -43.387 -21.333 1.00 90.06 99 ASP A C 1
ATOM 820 O O . ASP A 1 99 ? -22.826 -42.993 -20.329 1.00 90.06 99 ASP A O 1
ATOM 824 N N . PHE A 1 100 ? -22.813 -44.086 -22.299 1.00 87.75 100 PHE A N 1
ATOM 825 C CA . PHE A 1 100 ? -24.193 -44.558 -22.240 1.00 87.75 100 PHE A CA 1
ATOM 826 C C . PHE A 1 100 ? -24.458 -45.480 -21.034 1.00 87.75 100 PHE A C 1
ATOM 828 O O . PHE A 1 100 ? -25.566 -45.498 -20.508 1.00 87.75 100 PHE A O 1
ATOM 835 N N . TRP A 1 101 ? -23.424 -46.172 -20.551 1.00 83.19 101 TRP A N 1
ATOM 836 C CA . TRP A 1 101 ? -23.472 -47.105 -19.424 1.00 83.19 101 TRP A CA 1
ATOM 837 C C . TRP A 1 101 ? -23.154 -46.448 -18.070 1.00 83.19 101 TRP A C 1
ATOM 839 O O . TRP A 1 101 ? -23.208 -47.097 -17.030 1.00 83.19 101 TRP A O 1
ATOM 849 N N . GLY A 1 102 ? -22.861 -45.144 -18.051 1.00 85.31 102 GLY A N 1
ATOM 850 C CA . GLY A 1 102 ? -22.560 -44.379 -16.843 1.00 85.31 102 GLY A CA 1
ATOM 851 C C . GLY A 1 102 ? -21.086 -44.372 -16.417 1.00 85.31 102 GLY A C 1
ATOM 852 O O . GLY A 1 102 ? -20.750 -43.649 -15.469 1.00 85.31 102 GLY A O 1
ATOM 853 N N . ASN A 1 103 ? -20.197 -45.076 -17.122 1.00 91.56 103 ASN A N 1
ATOM 854 C CA . ASN A 1 103 ? -18.758 -45.074 -16.868 1.00 91.56 103 ASN A CA 1
ATOM 855 C C . ASN A 1 103 ? -18.144 -43.719 -17.222 1.00 91.56 103 ASN A C 1
ATOM 857 O O . ASN A 1 103 ? -18.513 -43.070 -18.203 1.00 91.56 103 ASN A O 1
ATOM 861 N N . ILE A 1 104 ? -17.181 -43.267 -16.418 1.00 88.44 104 ILE A N 1
ATOM 862 C CA . ILE A 1 104 ? -16.518 -41.975 -16.617 1.00 88.44 104 ILE A CA 1
ATOM 863 C C . ILE A 1 104 ? -15.442 -42.122 -17.701 1.00 88.44 104 ILE A C 1
ATOM 865 O O . ILE A 1 104 ? -14.362 -42.629 -17.428 1.00 88.44 104 ILE A O 1
ATOM 869 N N . ILE A 1 105 ? -15.711 -41.610 -18.906 1.00 89.88 105 ILE A N 1
ATOM 870 C CA . ILE A 1 105 ? -14.751 -41.600 -20.029 1.00 89.88 105 ILE A CA 1
ATOM 871 C C . ILE A 1 105 ? -13.777 -40.415 -19.923 1.00 89.88 105 ILE A C 1
ATOM 873 O O . ILE A 1 105 ? -12.697 -40.408 -20.505 1.00 89.88 105 ILE A O 1
ATOM 877 N N . GLY A 1 106 ? -14.146 -39.361 -19.190 1.00 91.75 106 GLY A N 1
ATOM 878 C CA . GLY A 1 106 ? -13.274 -38.198 -19.047 1.00 91.75 106 GLY A CA 1
ATOM 879 C C . GLY A 1 106 ? -13.902 -37.030 -18.305 1.00 91.75 106 GLY A C 1
ATOM 880 O O . GLY A 1 106 ? -14.908 -37.161 -17.612 1.00 91.75 106 GLY A O 1
ATOM 881 N N . TYR A 1 107 ? -13.308 -35.845 -18.450 1.00 91.38 107 TYR A N 1
ATOM 882 C CA . TYR A 1 107 ? -13.756 -34.628 -17.771 1.00 91.38 107 TYR A CA 1
ATOM 883 C C . TYR A 1 107 ? -13.681 -33.420 -18.700 1.00 91.38 107 TYR A C 1
ATOM 885 O O . TYR A 1 107 ? -12.641 -33.168 -19.301 1.00 91.38 107 TYR A O 1
ATOM 893 N N . ARG A 1 108 ? -14.729 -32.590 -18.712 1.00 89.62 108 ARG A N 1
ATOM 894 C CA . ARG A 1 108 ? -14.746 -31.295 -19.413 1.00 89.62 108 ARG A CA 1
ATOM 895 C C . ARG A 1 108 ? -14.835 -30.117 -18.454 1.00 89.62 108 ARG A C 1
ATOM 897 O O . ARG A 1 108 ? -15.481 -30.194 -17.407 1.00 89.62 108 ARG A O 1
ATOM 904 N N . THR A 1 109 ? -14.209 -29.003 -18.811 1.00 89.06 109 THR A N 1
ATOM 905 C CA . THR A 1 109 ? -14.321 -27.742 -18.073 1.00 89.06 109 THR A CA 1
ATOM 906 C C . THR A 1 109 ? -15.593 -27.002 -18.488 1.00 89.06 109 THR A C 1
ATOM 908 O O . THR A 1 109 ? -15.873 -26.809 -19.665 1.00 89.06 109 THR A O 1
ATOM 911 N N . VAL A 1 110 ? -16.403 -26.590 -17.512 1.00 85.12 110 VAL A N 1
ATOM 912 C CA . VAL A 1 110 ? -17.694 -25.928 -17.740 1.00 85.12 110 VAL A CA 1
ATOM 913 C C . VAL A 1 110 ? -17.739 -24.613 -16.969 1.00 85.12 110 VAL A C 1
ATOM 915 O O . VAL A 1 110 ? -17.458 -24.557 -15.766 1.00 85.12 110 VAL A O 1
ATOM 918 N N . LYS A 1 111 ? -18.116 -23.535 -17.664 1.00 80.06 111 LYS A N 1
ATOM 919 C CA . LYS A 1 111 ? -18.389 -22.233 -17.044 1.00 80.06 111 LYS A CA 1
ATOM 920 C C . LYS A 1 111 ? -19.797 -22.250 -16.425 1.00 80.06 111 LYS A C 1
ATOM 922 O O . LYS A 1 111 ? -20.742 -22.674 -17.089 1.00 80.06 111 LYS A O 1
ATOM 927 N N . PRO A 1 112 ? -19.980 -21.789 -15.177 1.00 74.94 112 PRO A N 1
ATOM 928 C CA . PRO A 1 112 ? -21.284 -21.736 -14.537 1.00 74.94 112 PRO A CA 1
ATOM 929 C C . PRO A 1 112 ? -22.192 -20.779 -15.309 1.00 74.94 112 PRO A C 1
ATOM 931 O O . PRO A 1 112 ? -21.846 -19.615 -15.532 1.00 74.94 112 PRO A O 1
ATOM 934 N N . ARG A 1 113 ? -23.366 -21.272 -15.712 1.00 75.44 113 ARG A N 1
ATOM 935 C CA . ARG A 1 113 ? -24.386 -20.466 -16.385 1.00 75.44 113 ARG A CA 1
ATOM 936 C C . ARG A 1 113 ? -24.860 -19.378 -15.420 1.00 75.44 113 ARG A C 1
ATOM 938 O O . ARG A 1 113 ? -25.301 -19.678 -14.311 1.00 75.44 113 ARG A O 1
ATOM 945 N N . LYS A 1 114 ? -24.756 -18.108 -15.823 1.00 70.19 114 LYS A N 1
ATOM 946 C CA . LYS A 1 114 ? -25.317 -16.993 -15.047 1.00 70.19 114 LYS A CA 1
ATOM 947 C C . LYS A 1 114 ? -26.839 -17.164 -15.017 1.00 70.19 114 LYS A C 1
ATOM 949 O O . LYS A 1 114 ? -27.457 -17.270 -16.076 1.00 70.19 114 LYS A O 1
ATOM 954 N N . ARG A 1 115 ? -27.443 -17.220 -13.825 1.00 67.50 115 ARG A N 1
ATOM 955 C CA . ARG A 1 115 ? -28.907 -17.189 -13.692 1.00 67.50 115 ARG A CA 1
ATOM 956 C C . ARG A 1 115 ? -29.406 -15.849 -14.243 1.00 67.50 115 ARG A C 1
ATOM 958 O O . ARG A 1 115 ? -28.834 -14.811 -13.910 1.00 67.50 115 ARG A O 1
ATOM 965 N N . LYS A 1 116 ? -30.431 -15.874 -15.102 1.00 66.81 116 LYS A N 1
ATOM 966 C CA . LYS A 1 116 ? -31.119 -14.650 -15.534 1.00 66.81 116 LYS A CA 1
ATOM 967 C C . LYS A 1 116 ? -31.748 -14.022 -14.289 1.00 66.81 116 LYS A C 1
ATOM 969 O O . LYS A 1 116 ? -32.410 -14.719 -13.523 1.00 66.81 116 LYS A O 1
ATOM 974 N N . ALA A 1 117 ? -31.470 -12.745 -14.049 1.00 69.50 117 ALA A N 1
ATOM 975 C CA . ALA A 1 117 ? -32.008 -12.038 -12.897 1.00 69.50 117 ALA A CA 1
ATOM 976 C C . ALA A 1 117 ? -33.526 -11.901 -13.066 1.00 69.50 117 ALA A C 1
ATOM 978 O O . ALA A 1 117 ? -33.988 -11.308 -14.039 1.00 69.50 117 ALA A O 1
ATOM 979 N N . THR A 1 118 ? -34.302 -12.450 -12.135 1.00 66.88 118 THR A N 1
ATOM 980 C CA . THR A 1 118 ? -35.737 -12.183 -12.059 1.00 66.88 118 THR A CA 1
ATOM 981 C C . THR A 1 118 ? -35.926 -10.762 -11.536 1.00 66.88 118 THR A C 1
ATOM 983 O O . THR A 1 118 ? -35.538 -10.420 -10.417 1.00 66.88 118 THR A O 1
ATOM 986 N N . ARG A 1 119 ? -36.461 -9.885 -12.387 1.00 66.94 119 ARG A N 1
ATOM 987 C CA . ARG A 1 119 ? -36.728 -8.486 -12.048 1.00 66.94 119 ARG A CA 1
ATOM 988 C C . ARG A 1 119 ? -37.914 -8.461 -11.077 1.00 66.94 119 ARG A C 1
ATOM 990 O O . ARG A 1 119 ? -39.040 -8.721 -11.489 1.00 66.94 119 ARG A O 1
ATOM 997 N N . LYS A 1 120 ? -37.675 -8.184 -9.788 1.00 66.06 120 LYS A N 1
ATOM 998 C CA . LYS A 1 120 ? -38.761 -7.961 -8.817 1.00 66.06 120 LYS A CA 1
ATOM 999 C C . LYS A 1 120 ? -39.589 -6.756 -9.279 1.00 66.06 120 LYS A C 1
ATOM 1001 O O . LYS A 1 120 ? -39.050 -5.655 -9.399 1.00 66.06 120 LYS A O 1
ATOM 1006 N N . ARG A 1 121 ? -40.880 -6.966 -9.555 1.00 60.56 121 ARG A N 1
ATOM 1007 C CA . ARG A 1 121 ? -41.847 -5.875 -9.738 1.00 60.56 121 ARG A CA 1
ATOM 1008 C C . ARG A 1 121 ? -41.940 -5.117 -8.411 1.00 60.56 121 ARG A C 1
ATOM 1010 O O . ARG A 1 121 ? -42.214 -5.720 -7.380 1.00 60.56 121 ARG A O 1
ATOM 1017 N N . ARG A 1 122 ? -41.661 -3.812 -8.433 1.00 61.09 122 ARG A N 1
ATOM 1018 C CA . ARG A 1 122 ? -41.960 -2.917 -7.311 1.00 61.09 122 ARG A CA 1
ATOM 1019 C C . ARG A 1 122 ? -43.473 -2.713 -7.290 1.00 61.09 122 ARG A C 1
ATOM 1021 O O . ARG A 1 122 ? -44.007 -2.135 -8.232 1.00 61.09 122 ARG A O 1
ATOM 1028 N N . SER A 1 123 ? -44.148 -3.196 -6.255 1.00 60.34 123 SER A N 1
ATOM 1029 C CA . SER A 1 123 ? -45.499 -2.747 -5.931 1.00 60.34 123 SER A CA 1
ATOM 1030 C C . SER A 1 123 ? -45.413 -1.273 -5.532 1.00 60.34 123 SER A C 1
ATOM 1032 O O . SER A 1 123 ? -44.679 -0.924 -4.607 1.00 60.34 123 SER A O 1
ATOM 1034 N N . LYS A 1 124 ? -46.099 -0.399 -6.275 1.00 56.38 124 LYS A N 1
ATOM 1035 C CA . LYS A 1 124 ? -46.358 0.974 -5.837 1.00 56.38 124 LYS A CA 1
ATOM 1036 C C . LYS A 1 124 ? -47.354 0.889 -4.682 1.00 56.38 124 LYS A C 1
ATOM 1038 O O . LYS A 1 124 ? -48.495 0.505 -4.910 1.00 56.38 124 LYS A O 1
ATOM 1043 N N . THR A 1 125 ? -46.925 1.208 -3.472 1.00 59.34 125 THR A N 1
ATOM 1044 C CA . THR A 1 125 ? -47.839 1.588 -2.391 1.00 59.34 125 THR A CA 1
ATOM 1045 C C . THR A 1 125 ? -48.300 3.023 -2.649 1.00 59.34 125 THR A C 1
ATOM 1047 O O . THR A 1 125 ? -47.462 3.881 -2.935 1.00 59.34 125 THR A O 1
ATOM 1050 N N . LYS A 1 126 ? -49.626 3.211 -2.669 1.00 52.47 126 LYS A N 1
ATOM 1051 C CA . LYS A 1 126 ? -50.307 4.512 -2.663 1.00 52.47 126 LYS A CA 1
ATOM 1052 C C . LYS A 1 126 ? -50.185 5.150 -1.287 1.00 52.47 126 LYS A C 1
ATOM 1054 O O . LYS A 1 126 ? -50.126 4.370 -0.311 1.00 52.47 126 LYS A O 1
#